Protein AF-A0A817PCQ9-F1 (afdb_monomer_lite)

Structure (mmCIF, N/CA/C/O backbone):
data_AF-A0A817PCQ9-F1
#
_entry.id   AF-A0A817PCQ9-F1
#
loop_
_atom_site.group_PDB
_atom_site.id
_atom_site.type_symbol
_atom_site.label_atom_id
_atom_site.label_alt_id
_atom_site.label_comp_id
_atom_site.label_asym_id
_atom_site.label_entity_id
_atom_site.label_seq_id
_atom_site.pdbx_PDB_ins_code
_atom_site.Cartn_x
_atom_site.Cartn_y
_atom_site.Cartn_z
_atom_site.occupancy
_atom_site.B_iso_or_equiv
_atom_site.auth_seq_id
_atom_site.auth_comp_id
_atom_site.auth_asym_id
_atom_site.auth_atom_id
_atom_site.pdbx_PDB_model_num
ATOM 1 N N . MET A 1 1 ? 23.441 11.180 -16.335 1.00 43.16 1 MET A N 1
ATOM 2 C CA . MET A 1 1 ? 23.367 9.834 -15.717 1.00 43.16 1 MET A CA 1
ATOM 3 C C . MET A 1 1 ? 24.753 9.262 -15.395 1.00 43.16 1 MET A C 1
ATOM 5 O O . MET A 1 1 ? 24.943 8.782 -14.289 1.00 43.16 1 MET A O 1
ATOM 9 N N . ILE A 1 2 ? 25.740 9.382 -16.296 1.00 48.72 2 ILE A N 1
ATOM 10 C CA . ILE A 1 2 ? 27.101 8.827 -16.119 1.00 48.72 2 ILE A CA 1
ATOM 11 C C . ILE A 1 2 ? 27.956 9.588 -15.079 1.00 48.72 2 ILE A C 1
ATOM 13 O O . ILE A 1 2 ? 28.761 8.973 -14.389 1.00 48.72 2 ILE A O 1
ATOM 17 N N . GLU A 1 3 ? 27.784 10.903 -14.903 1.00 36.22 3 GLU A N 1
ATOM 18 C CA . GLU A 1 3 ? 28.633 11.686 -13.979 1.00 36.22 3 GLU A CA 1
ATOM 19 C C . GLU A 1 3 ? 28.244 11.583 -12.499 1.00 36.22 3 GLU A C 1
ATOM 21 O O . GLU A 1 3 ? 29.126 11.577 -11.644 1.00 36.22 3 GLU A O 1
ATOM 26 N N . ALA A 1 4 ? 26.960 11.406 -12.173 1.00 44.72 4 ALA A N 1
ATOM 27 C CA . ALA A 1 4 ? 26.526 11.200 -10.786 1.00 44.72 4 ALA A CA 1
ATOM 28 C C . ALA A 1 4 ? 27.093 9.891 -10.198 1.00 44.72 4 ALA A C 1
ATOM 30 O O . ALA A 1 4 ? 27.469 9.849 -9.028 1.00 44.72 4 ALA A O 1
ATOM 31 N N . LEU A 1 5 ? 27.253 8.860 -11.038 1.00 44.75 5 LEU A N 1
ATOM 32 C CA . LEU A 1 5 ? 27.872 7.579 -10.681 1.00 44.75 5 LEU A CA 1
ATOM 33 C C . LEU A 1 5 ? 29.378 7.701 -10.386 1.00 44.75 5 LEU A C 1
ATOM 35 O O . LEU A 1 5 ? 29.890 6.979 -9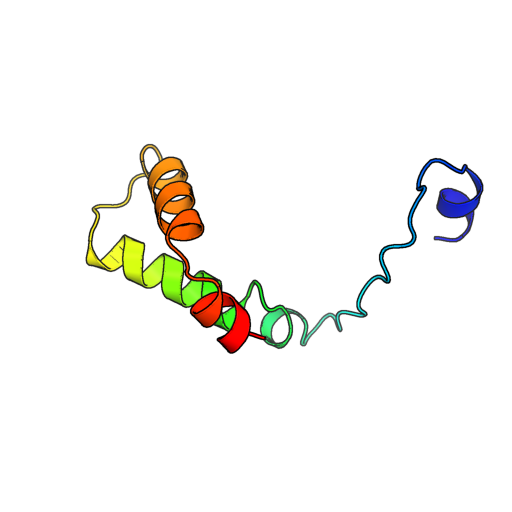.534 1.00 44.75 5 LEU A O 1
ATOM 39 N N . LYS A 1 6 ? 30.089 8.644 -11.024 1.00 47.97 6 LYS A N 1
ATOM 40 C CA . LYS A 1 6 ? 31.541 8.838 -10.830 1.00 47.97 6 LYS A CA 1
ATOM 41 C C . LYS A 1 6 ? 31.909 9.405 -9.455 1.00 47.97 6 LYS A C 1
ATOM 43 O O . LYS A 1 6 ? 33.060 9.302 -9.049 1.00 47.97 6 LYS A O 1
ATOM 48 N N . THR A 1 7 ? 30.954 9.985 -8.724 1.00 50.50 7 THR A N 1
ATOM 49 C CA . THR A 1 7 ? 31.215 10.657 -7.436 1.00 50.50 7 THR A CA 1
ATOM 50 C C . THR A 1 7 ? 31.167 9.734 -6.212 1.00 50.50 7 THR A C 1
ATOM 52 O O . THR A 1 7 ? 31.332 10.205 -5.089 1.00 50.50 7 THR A O 1
ATOM 55 N N . GLY A 1 8 ? 30.961 8.423 -6.395 1.00 43.53 8 GLY A N 1
ATOM 56 C CA . GLY A 1 8 ? 31.173 7.419 -5.341 1.00 43.53 8 GLY A CA 1
ATOM 57 C C . GLY A 1 8 ? 30.252 7.516 -4.116 1.00 43.53 8 GLY A C 1
ATOM 58 O O . GLY A 1 8 ? 30.517 6.872 -3.103 1.00 43.53 8 GLY A O 1
ATOM 59 N N . LYS A 1 9 ? 29.165 8.299 -4.177 1.00 42.94 9 LYS A N 1
ATOM 60 C CA . LYS A 1 9 ? 28.223 8.465 -3.053 1.00 42.94 9 LYS A CA 1
ATOM 61 C C . LYS A 1 9 ? 27.103 7.418 -2.997 1.00 42.94 9 LYS A C 1
ATOM 63 O O . LYS A 1 9 ? 26.385 7.367 -2.005 1.00 42.94 9 LYS A O 1
ATOM 68 N N . CYS A 1 10 ? 26.978 6.549 -4.001 1.00 47.09 10 CYS A N 1
ATOM 69 C CA . CYS A 1 10 ? 26.005 5.454 -4.014 1.00 47.09 10 CYS A CA 1
ATOM 70 C C . CYS A 1 10 ? 26.741 4.111 -3.916 1.00 47.09 10 CYS A C 1
ATOM 72 O O . CYS A 1 10 ? 27.392 3.692 -4.868 1.00 47.09 10 CYS A O 1
ATOM 74 N N . LYS A 1 11 ? 26.667 3.454 -2.750 1.00 50.22 11 LYS A N 1
ATOM 75 C CA . LYS A 1 11 ? 27.379 2.192 -2.453 1.00 50.22 11 LYS A CA 1
ATOM 76 C C . LYS A 1 11 ? 26.651 0.920 -2.909 1.00 50.22 11 LYS A C 1
ATOM 78 O O . LYS A 1 11 ? 27.188 -0.169 -2.748 1.00 50.22 11 LYS A O 1
ATOM 83 N N . THR A 1 12 ? 25.474 1.039 -3.511 1.00 48.56 12 THR A N 1
ATOM 84 C CA . THR A 1 12 ? 24.731 -0.096 -4.067 1.00 48.56 12 THR A CA 1
ATOM 85 C C . THR A 1 12 ? 23.992 0.368 -5.311 1.00 48.56 12 THR A C 1
ATOM 87 O O . THR A 1 12 ? 23.182 1.292 -5.253 1.00 48.56 12 THR A O 1
ATOM 90 N N . ILE A 1 13 ? 24.290 -0.262 -6.447 1.00 51.31 13 ILE A N 1
ATOM 91 C CA . ILE A 1 13 ? 23.440 -0.181 -7.632 1.00 51.31 13 ILE A CA 1
ATOM 92 C C . ILE A 1 13 ? 22.187 -0.969 -7.265 1.00 51.31 13 ILE A C 1
ATOM 94 O O . ILE A 1 13 ? 22.189 -2.196 -7.264 1.00 51.31 13 ILE A O 1
ATOM 98 N N . ILE A 1 14 ? 21.140 -0.262 -6.852 1.00 60.09 14 ILE A N 1
ATOM 99 C CA . ILE A 1 14 ? 19.794 -0.816 -6.938 1.00 60.09 14 ILE A CA 1
ATOM 100 C C . ILE A 1 14 ? 19.536 -0.879 -8.439 1.00 60.09 14 ILE A C 1
ATOM 102 O O . ILE A 1 14 ? 19.552 0.168 -9.089 1.00 60.09 14 ILE A O 1
ATOM 106 N N . ASP A 1 15 ? 19.400 -2.084 -8.992 1.00 55.53 15 ASP A N 1
ATOM 107 C CA . ASP A 1 15 ? 19.000 -2.269 -10.385 1.00 55.53 15 ASP A CA 1
ATOM 108 C C . ASP A 1 15 ? 17.695 -1.496 -10.584 1.00 55.53 15 ASP A C 1
ATOM 110 O O . ASP A 1 15 ? 16.646 -1.837 -10.026 1.00 55.53 15 ASP A O 1
ATOM 114 N N . VAL A 1 16 ? 17.781 -0.365 -11.283 1.00 60.00 16 VAL A N 1
ATOM 115 C CA . VAL A 1 16 ? 16.619 0.485 -11.510 1.00 60.00 16 VAL A CA 1
ATOM 116 C C . VAL A 1 16 ? 15.754 -0.264 -12.504 1.00 60.00 16 VAL A C 1
ATOM 118 O O . VAL A 1 16 ? 16.068 -0.320 -13.692 1.00 60.00 16 VAL A O 1
ATOM 121 N N . CYS A 1 17 ? 14.672 -0.864 -12.010 1.00 57.56 17 CYS A N 1
ATOM 122 C CA . CYS A 1 17 ? 13.689 -1.512 -12.862 1.00 57.56 17 CYS A CA 1
ATOM 123 C C . CYS A 1 17 ? 13.218 -0.509 -13.919 1.00 57.56 17 CYS A C 1
ATOM 125 O O . CYS A 1 17 ? 12.719 0.571 -13.590 1.00 57.56 17 CYS A O 1
ATOM 127 N N . TYR A 1 18 ? 13.395 -0.862 -15.191 1.00 64.06 18 TYR A N 1
ATOM 128 C CA . TYR A 1 18 ? 12.915 -0.042 -16.291 1.00 64.06 18 TYR A CA 1
ATOM 129 C C . TYR A 1 18 ? 11.385 0.035 -16.232 1.00 64.06 18 TYR A C 1
ATOM 131 O O . TYR A 1 18 ? 10.689 -0.965 -16.399 1.00 64.06 18 TYR A O 1
ATOM 139 N N . MET A 1 19 ? 10.868 1.237 -15.986 1.00 64.62 19 MET A N 1
ATOM 140 C CA . MET A 1 19 ? 9.439 1.539 -15.950 1.00 64.62 19 MET A CA 1
ATOM 141 C C . MET A 1 19 ? 9.061 2.295 -17.235 1.00 64.62 19 MET A C 1
ATOM 143 O O . MET A 1 19 ? 9.447 3.457 -17.386 1.00 64.62 19 MET A O 1
ATOM 147 N N . PRO A 1 20 ? 8.326 1.684 -18.181 1.00 66.19 20 PRO A N 1
ATOM 148 C CA . PRO A 1 20 ? 7.875 2.374 -19.389 1.00 66.19 20 PRO A CA 1
ATOM 149 C C . PRO A 1 20 ? 6.862 3.471 -19.035 1.00 66.19 20 PRO A C 1
ATOM 151 O O . PRO A 1 20 ? 5.877 3.208 -18.355 1.00 66.19 20 PRO A O 1
ATOM 154 N N . THR A 1 21 ? 7.053 4.695 -19.527 1.00 70.19 21 THR A N 1
ATOM 155 C CA . THR A 1 21 ? 6.283 5.895 -19.127 1.00 70.19 21 THR A CA 1
ATOM 156 C C . THR A 1 21 ? 4.761 5.761 -19.236 1.00 70.19 21 THR A C 1
ATOM 158 O O . THR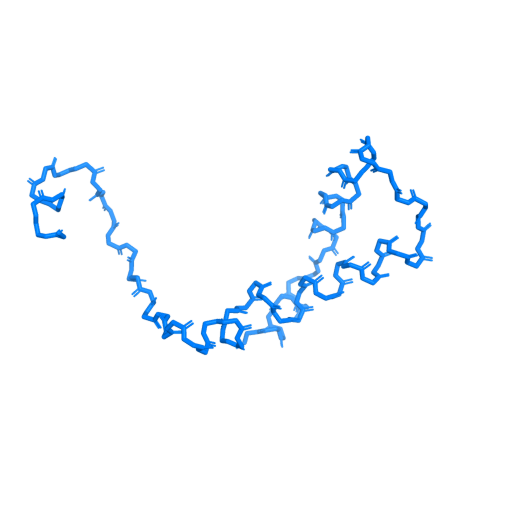 A 1 21 ? 4.041 6.275 -18.386 1.00 70.19 21 THR A O 1
ATOM 161 N N . VAL A 1 22 ? 4.252 5.061 -20.252 1.00 71.00 22 VAL A N 1
ATOM 162 C CA . VAL A 1 22 ? 2.801 4.898 -20.478 1.00 71.00 22 VAL A CA 1
ATOM 163 C C . VAL A 1 22 ? 2.212 3.757 -19.643 1.00 71.00 22 VAL A C 1
ATOM 165 O O . VAL A 1 22 ? 1.078 3.852 -19.166 1.00 71.00 22 VAL A O 1
ATOM 168 N N . SER A 1 23 ? 2.990 2.691 -19.437 1.00 64.19 23 SER A N 1
ATOM 169 C CA . SER A 1 23 ? 2.521 1.470 -18.776 1.00 64.19 23 SER A CA 1
ATOM 170 C C . SER A 1 23 ? 2.950 1.361 -17.315 1.00 64.19 23 SER A C 1
ATOM 172 O O . SER A 1 23 ? 2.474 0.470 -16.619 1.00 64.19 23 SER A O 1
ATOM 174 N N . ALA A 1 24 ? 3.782 2.281 -16.818 1.00 64.31 24 ALA A N 1
ATOM 175 C CA . ALA A 1 24 ? 4.290 2.285 -15.448 1.00 64.31 24 ALA A CA 1
ATOM 176 C C . ALA A 1 24 ? 3.161 2.173 -14.420 1.00 64.31 24 ALA A C 1
ATOM 178 O O . ALA A 1 24 ? 3.262 1.375 -13.506 1.00 64.31 24 ALA A O 1
ATOM 179 N N . LYS A 1 25 ? 2.032 2.857 -14.624 1.00 62.88 25 LYS A N 1
ATOM 180 C CA . LYS A 1 25 ? 0.861 2.774 -13.732 1.00 62.88 25 LYS A CA 1
ATOM 181 C C . LYS A 1 25 ? 0.192 1.390 -13.658 1.00 62.88 25 LYS A C 1
ATOM 183 O O . LYS A 1 25 ? -0.548 1.126 -12.722 1.00 62.88 25 LYS A O 1
ATOM 188 N N . TYR A 1 26 ? 0.400 0.526 -14.653 1.00 61.38 26 TYR A N 1
ATOM 189 C CA . TYR A 1 26 ? -0.165 -0.830 -14.686 1.00 61.38 26 TYR A CA 1
ATOM 190 C C . TYR A 1 26 ? 0.814 -1.885 -14.168 1.00 61.38 26 TYR A C 1
ATOM 192 O O . TYR A 1 26 ? 0.380 -2.936 -13.707 1.00 61.38 26 TYR A O 1
ATOM 200 N N . ILE A 1 27 ? 2.114 -1.599 -14.274 1.00 61.28 27 ILE A N 1
ATOM 201 C CA . ILE A 1 27 ? 3.212 -2.509 -13.923 1.00 61.28 27 ILE A CA 1
ATOM 202 C C . ILE A 1 27 ? 3.787 -2.158 -12.541 1.00 61.28 27 ILE A C 1
ATOM 204 O O . ILE A 1 27 ? 4.402 -2.995 -11.891 1.00 61.28 27 ILE A O 1
ATOM 208 N N . SER A 1 28 ? 3.579 -0.923 -12.076 1.00 66.06 28 SER A N 1
ATOM 209 C CA . SER A 1 28 ? 3.935 -0.461 -10.740 1.00 66.06 28 SER A CA 1
ATOM 210 C C . SER A 1 28 ? 3.106 -1.236 -9.720 1.00 66.06 28 SER A C 1
ATOM 212 O O . SER A 1 28 ? 1.881 -1.084 -9.663 1.00 66.06 28 SER A O 1
ATOM 214 N N . PRO A 1 29 ? 3.752 -2.049 -8.877 1.00 61.16 29 PRO A N 1
ATOM 215 C CA . PRO A 1 29 ? 3.050 -2.809 -7.852 1.00 61.16 29 PRO A CA 1
ATOM 216 C C . PRO A 1 29 ? 2.519 -1.902 -6.730 1.00 61.16 29 PRO A C 1
ATOM 218 O O . PRO A 1 29 ? 1.665 -2.307 -5.939 1.00 61.16 29 PRO A O 1
ATOM 221 N N . LEU A 1 30 ? 2.980 -0.646 -6.687 1.00 63.66 30 LEU A N 1
ATOM 222 C CA . LEU A 1 30 ? 2.392 0.404 -5.868 1.00 63.66 30 LEU A CA 1
ATOM 223 C C . LEU A 1 30 ? 1.120 0.976 -6.518 1.00 63.66 30 LEU A C 1
ATOM 225 O O . LEU A 1 30 ? 0.215 1.388 -5.817 1.00 63.66 30 LEU A O 1
ATOM 229 N N . ASP A 1 31 ? 0.947 0.968 -7.833 1.00 60.59 31 ASP A N 1
ATOM 230 C CA . ASP A 1 31 ? -0.234 1.631 -8.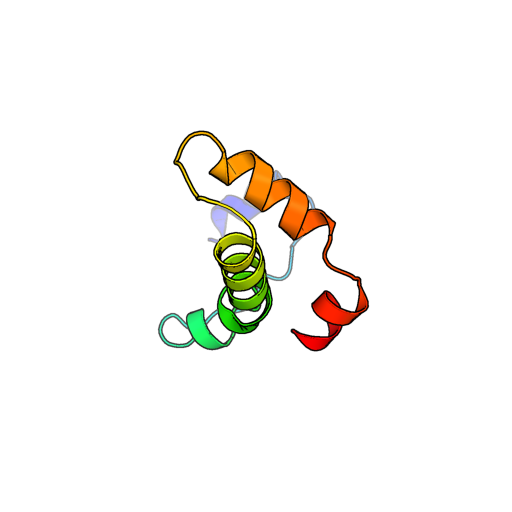408 1.00 60.59 31 ASP A CA 1
ATOM 231 C C . ASP A 1 31 ? -1.478 0.744 -8.528 1.00 60.59 31 ASP A C 1
ATOM 233 O O . ASP A 1 31 ? -2.573 1.285 -8.688 1.00 60.59 31 ASP A O 1
ATOM 237 N N . ASN A 1 32 ? -1.370 -0.586 -8.397 1.00 69.56 32 ASN A N 1
ATOM 238 C CA . ASN A 1 32 ? -2.480 -1.457 -8.803 1.00 69.56 32 ASN A CA 1
ATOM 239 C C . ASN A 1 32 ? -3.235 -2.162 -7.643 1.00 69.56 32 ASN A C 1
ATOM 241 O O . ASN A 1 32 ? -4.338 -1.718 -7.317 1.00 69.56 32 ASN A O 1
ATOM 245 N N . PRO A 1 33 ? -2.713 -3.178 -6.923 1.00 77.50 33 PRO A N 1
ATOM 246 C CA . PRO A 1 33 ? -3.572 -3.990 -6.045 1.00 77.50 33 PRO A CA 1
ATOM 247 C C . PRO A 1 33 ? -3.519 -3.546 -4.574 1.00 77.50 33 PRO A C 1
ATOM 249 O O . PRO A 1 33 ? -4.542 -3.460 -3.891 1.00 77.50 33 PRO A O 1
ATOM 252 N N . ILE A 1 34 ? -2.319 -3.223 -4.081 1.00 82.44 34 ILE A N 1
ATOM 253 C CA . ILE A 1 34 ? -2.074 -2.917 -2.665 1.00 82.44 34 ILE A CA 1
ATOM 254 C C . ILE A 1 34 ? -2.745 -1.604 -2.278 1.00 82.44 34 ILE A C 1
ATOM 256 O O . ILE A 1 34 ? -3.521 -1.551 -1.325 1.00 82.44 34 ILE A O 1
ATOM 260 N N . TRP A 1 35 ? -2.503 -0.543 -3.046 1.00 83.81 35 TRP A N 1
ATOM 261 C CA . TRP A 1 35 ? -3.084 0.763 -2.753 1.00 83.81 35 TRP A CA 1
ATOM 262 C C . TRP A 1 35 ? -4.594 0.797 -2.957 1.00 83.81 35 TRP A C 1
ATOM 264 O O . TRP A 1 35 ? -5.287 1.524 -2.244 1.00 83.81 35 TRP A O 1
ATOM 274 N N . HIS A 1 36 ? -5.133 -0.007 -3.877 1.00 84.19 36 HIS A N 1
ATOM 275 C CA . HIS A 1 36 ? -6.577 -0.187 -3.983 1.00 84.19 36 HIS A CA 1
ATOM 276 C C . HIS A 1 36 ? -7.145 -0.836 -2.713 1.00 84.19 36 HIS A C 1
ATOM 278 O O . HIS A 1 36 ? -8.080 -0.301 -2.123 1.00 84.19 36 HIS A O 1
ATOM 284 N N . SER A 1 37 ? -6.543 -1.932 -2.241 1.00 86.56 37 SER A N 1
ATOM 285 C CA . SER A 1 37 ? -6.952 -2.617 -1.006 1.00 86.56 37 SER A CA 1
ATOM 286 C C . SER A 1 37 ? -6.892 -1.699 0.222 1.00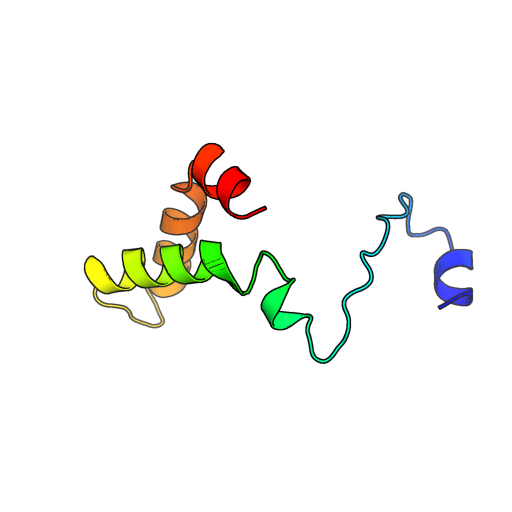 86.56 37 SER A C 1
ATOM 288 O O . SER A 1 37 ? -7.850 -1.631 0.994 1.00 86.56 37 SER A O 1
ATOM 290 N N . ILE A 1 38 ? -5.813 -0.922 0.376 1.00 89.12 38 ILE A N 1
ATOM 291 C CA . ILE A 1 38 ? -5.660 0.047 1.475 1.00 89.12 38 ILE A CA 1
ATOM 292 C C . ILE A 1 38 ? -6.781 1.093 1.440 1.00 89.12 38 ILE A C 1
ATOM 294 O O . ILE A 1 38 ? -7.420 1.344 2.463 1.00 89.12 38 ILE A O 1
ATOM 298 N N . LYS A 1 39 ? -7.053 1.686 0.268 1.00 88.19 39 LYS A N 1
ATOM 299 C CA . LYS A 1 39 ? -8.114 2.696 0.117 1.00 88.19 39 LYS A CA 1
ATOM 300 C C . LYS A 1 39 ? -9.481 2.140 0.507 1.00 88.19 39 LYS A C 1
ATOM 302 O O . LYS A 1 39 ? -10.210 2.810 1.234 1.00 88.19 39 LYS A O 1
ATOM 307 N N . GLU A 1 40 ? -9.808 0.927 0.073 1.00 89.69 40 GLU A N 1
ATOM 308 C CA . GLU A 1 40 ? -11.096 0.296 0.385 1.00 89.69 40 GLU A CA 1
ATOM 309 C C . GLU A 1 40 ? -11.241 -0.045 1.875 1.00 89.69 40 GLU A C 1
ATOM 311 O O . GLU A 1 40 ? -12.295 0.191 2.469 1.00 89.69 40 GLU A O 1
ATOM 316 N N . ARG A 1 41 ? -10.173 -0.507 2.537 1.00 91.12 41 ARG A N 1
ATOM 317 C CA . ARG A 1 41 ? -10.177 -0.737 3.996 1.00 91.12 41 ARG A CA 1
ATOM 318 C C . ARG A 1 41 ? -10.423 0.542 4.784 1.00 91.12 41 ARG A C 1
ATOM 320 O O . ARG A 1 41 ? -11.204 0.533 5.731 1.00 91.12 41 ARG A O 1
ATOM 327 N N . ILE A 1 42 ? -9.772 1.633 4.387 1.00 92.00 42 ILE A N 1
ATOM 328 C CA . ILE A 1 42 ? -9.918 2.920 5.069 1.00 92.00 42 ILE A CA 1
ATOM 329 C C . ILE A 1 42 ? -11.332 3.473 4.856 1.00 92.00 42 ILE A C 1
ATOM 331 O O . ILE A 1 42 ? -11.994 3.848 5.821 1.00 92.00 42 ILE A O 1
ATOM 335 N N . ARG A 1 43 ? -11.827 3.462 3.612 1.00 89.38 43 ARG A N 1
ATOM 336 C CA . ARG A 1 43 ? -13.164 3.971 3.260 1.00 89.38 43 ARG A CA 1
ATOM 337 C C . ARG A 1 43 ? -14.307 3.190 3.899 1.00 89.38 43 ARG A C 1
ATOM 339 O O . ARG A 1 43 ? -15.327 3.785 4.222 1.00 89.38 43 ARG A O 1
ATOM 346 N N . SER A 1 44 ? -14.155 1.876 4.063 1.00 89.44 44 SER A N 1
ATOM 347 C CA . SER A 1 44 ? -15.215 1.019 4.611 1.00 89.44 44 SER A CA 1
ATOM 348 C C . SER A 1 44 ? -15.382 1.133 6.126 1.00 89.44 44 SER A C 1
ATOM 350 O O . SER A 1 44 ? -16.451 0.807 6.636 1.00 89.44 44 SER A O 1
ATOM 352 N N . LYS A 1 45 ? -14.350 1.577 6.854 1.00 84.88 45 LYS A N 1
ATOM 353 C CA . LYS A 1 45 ? -14.327 1.535 8.326 1.00 84.88 45 LYS A CA 1
ATOM 354 C C . LYS A 1 45 ? -14.263 2.897 9.005 1.00 84.88 45 LYS A C 1
ATOM 356 O O . LYS A 1 45 ? -14.661 2.998 10.163 1.00 84.88 45 LYS A O 1
ATOM 361 N N . TYR A 1 46 ? -13.766 3.929 8.327 1.00 86.69 46 TYR A N 1
ATOM 362 C CA . TYR A 1 46 ? -13.449 5.203 8.969 1.00 86.69 46 TYR A CA 1
ATOM 363 C C . TYR A 1 46 ? -14.020 6.395 8.201 1.00 86.69 46 TYR A C 1
ATOM 365 O O . TYR A 1 46 ? -14.028 6.426 6.971 1.00 86.69 46 TYR A O 1
ATOM 373 N N . SER A 1 47 ? -14.425 7.429 8.941 1.00 89.12 47 SER A N 1
ATOM 374 C CA . SER A 1 47 ? -14.623 8.764 8.372 1.00 89.12 47 SER A CA 1
ATOM 375 C C . SER A 1 47 ? -13.256 9.414 8.150 1.00 89.12 47 SER A C 1
ATOM 377 O O . SER A 1 47 ? -12.480 9.596 9.093 1.00 89.12 47 SER A O 1
ATOM 379 N N . VAL A 1 48 ? -12.936 9.718 6.893 1.00 88.12 48 VAL A N 1
ATOM 380 C CA . VAL A 1 48 ? -11.611 10.204 6.495 1.00 88.12 48 VAL A CA 1
ATOM 381 C C . VAL A 1 48 ? -11.562 11.726 6.555 1.00 88.12 48 VAL A C 1
ATOM 383 O O . VAL A 1 48 ? -12.360 12.415 5.927 1.00 88.12 48 VAL A O 1
ATOM 386 N N . THR A 1 49 ? -10.571 12.251 7.267 1.00 90.25 49 THR A N 1
ATOM 387 C CA . THR A 1 49 ? -10.237 13.677 7.339 1.00 90.25 49 THR A CA 1
ATOM 388 C C . THR A 1 49 ? -8.750 13.863 7.062 1.00 90.25 49 THR A C 1
ATOM 390 O O . THR A 1 49 ? -7.954 12.939 7.212 1.00 90.25 49 THR A O 1
ATOM 393 N N . THR A 1 50 ? -8.334 15.071 6.694 1.00 89.62 50 THR A N 1
ATOM 394 C CA . THR A 1 50 ? -6.909 15.378 6.488 1.00 89.62 50 THR A CA 1
ATOM 395 C C . THR A 1 50 ? -6.060 15.150 7.741 1.00 89.62 50 THR A C 1
ATOM 397 O O . THR A 1 50 ? -4.892 14.793 7.619 1.00 89.62 50 THR A O 1
ATOM 400 N N . ALA A 1 51 ? -6.643 15.297 8.935 1.00 90.19 51 ALA A N 1
ATOM 401 C CA . ALA A 1 51 ? -5.946 15.113 10.205 1.00 90.19 51 ALA A CA 1
ATOM 402 C C . ALA A 1 51 ? -5.712 13.634 10.566 1.00 90.19 51 ALA A C 1
ATOM 404 O O . ALA A 1 51 ? -4.644 13.294 11.070 1.00 90.19 51 ALA A O 1
ATOM 405 N N . ASN A 1 52 ? -6.684 12.748 10.313 1.00 91.88 52 ASN A N 1
ATOM 406 C CA . ASN A 1 52 ? -6.578 11.328 10.682 1.00 91.88 52 ASN A CA 1
ATOM 407 C C . ASN A 1 52 ? -6.027 10.434 9.559 1.00 91.88 52 ASN A C 1
ATOM 409 O O . ASN A 1 52 ? -5.561 9.329 9.835 1.00 91.88 52 ASN A O 1
ATOM 413 N N . LEU A 1 53 ? -6.027 10.910 8.310 1.00 89.19 53 LEU A N 1
ATOM 414 C CA . LEU A 1 53 ? -5.570 10.142 7.153 1.00 89.19 53 LEU A CA 1
ATOM 415 C C . LEU A 1 53 ? -4.133 9.595 7.295 1.00 89.19 53 LEU A C 1
ATOM 417 O O . LEU A 1 53 ? -3.948 8.417 6.988 1.00 89.19 53 LEU A O 1
ATOM 421 N N . PRO A 1 54 ? -3.123 10.349 7.785 1.00 91.56 54 PRO A N 1
ATOM 422 C CA . PRO A 1 54 ? -1.762 9.818 7.929 1.00 91.56 54 PRO A CA 1
ATOM 423 C C . PRO A 1 54 ? -1.682 8.628 8.895 1.00 91.56 54 PRO A C 1
ATOM 425 O O . PRO A 1 54 ? -0.980 7.650 8.626 1.00 91.56 54 PRO A O 1
ATOM 428 N N . ALA A 1 55 ? -2.433 8.691 9.997 1.00 90.94 55 ALA A N 1
ATOM 429 C CA . ALA A 1 55 ? -2.491 7.619 10.984 1.00 90.94 55 ALA A CA 1
ATOM 430 C C . ALA A 1 55 ? -3.193 6.381 10.406 1.00 90.94 55 ALA A C 1
ATOM 432 O O . ALA A 1 55 ? -2.635 5.288 10.453 1.00 90.94 55 ALA A O 1
ATOM 433 N N . LEU A 1 56 ? -4.354 6.571 9.765 1.00 92.19 56 LEU A N 1
ATOM 434 C CA . LEU A 1 56 ? -5.125 5.491 9.138 1.00 92.19 56 LEU A CA 1
ATOM 435 C C . LEU A 1 56 ? -4.351 4.792 8.015 1.00 92.19 56 LEU A C 1
ATOM 437 O O . LEU A 1 56 ? -4.414 3.569 7.884 1.00 92.19 56 LEU A O 1
ATOM 441 N N . LEU A 1 57 ? -3.601 5.552 7.213 1.00 90.19 57 LEU A N 1
ATOM 442 C CA . LEU A 1 57 ? -2.723 5.002 6.181 1.00 90.19 57 LEU A CA 1
ATOM 443 C C . LEU A 1 57 ? -1.617 4.146 6.788 1.00 90.19 57 LEU A C 1
ATOM 445 O O . LEU A 1 57 ? -1.393 3.031 6.321 1.00 90.19 57 LEU A O 1
ATOM 449 N N . SER A 1 58 ? -0.960 4.651 7.832 1.00 90.38 58 SER A N 1
ATOM 450 C CA . SER A 1 58 ? 0.126 3.939 8.507 1.00 90.38 58 SER A CA 1
ATOM 451 C C . SER A 1 58 ? -0.382 2.634 9.122 1.00 90.38 58 SER A C 1
ATOM 453 O O . SER A 1 58 ? 0.155 1.568 8.834 1.00 90.38 58 SER A O 1
ATOM 455 N N . GLU A 1 59 ? -1.467 2.694 9.894 1.00 91.94 59 GLU A N 1
ATOM 456 C CA . GLU A 1 59 ? -2.096 1.526 10.516 1.00 91.94 59 GLU A CA 1
ATOM 457 C C . GLU A 1 59 ? -2.512 0.482 9.471 1.00 91.94 59 GLU A C 1
ATOM 459 O O . GLU A 1 59 ? -2.158 -0.695 9.573 1.00 91.94 59 GLU A O 1
ATOM 464 N N . THR A 1 60 ? -3.202 0.915 8.413 1.00 90.38 60 THR A N 1
ATOM 465 C CA . THR A 1 60 ? -3.688 0.002 7.373 1.00 90.38 60 THR A CA 1
ATOM 466 C C . THR A 1 60 ? -2.533 -0.628 6.597 1.00 90.38 60 THR A C 1
ATOM 468 O O . THR A 1 60 ? -2.586 -1.821 6.303 1.00 90.38 60 THR A O 1
ATOM 471 N N . PHE A 1 61 ? -1.472 0.126 6.301 1.00 88.06 61 PHE A N 1
ATOM 472 C CA . PHE A 1 61 ? -0.289 -0.395 5.618 1.00 88.06 61 PHE A CA 1
ATOM 473 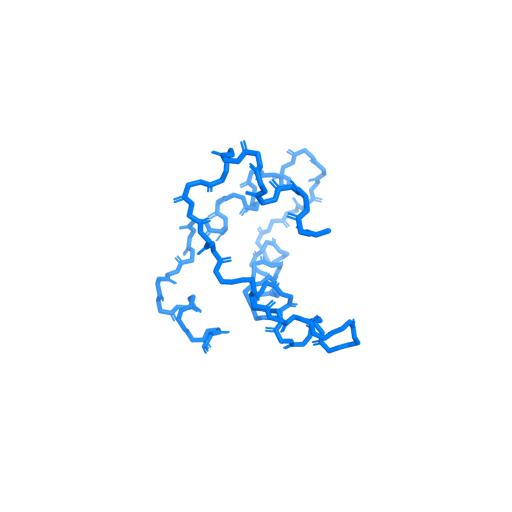C C . PHE A 1 61 ? 0.443 -1.450 6.459 1.00 88.06 61 PHE A C 1
ATOM 475 O O . PHE A 1 61 ? 0.756 -2.525 5.951 1.00 88.06 61 PHE A O 1
ATOM 482 N N . PHE A 1 62 ? 0.657 -1.196 7.754 1.00 88.56 62 PHE A N 1
ATOM 483 C CA . PHE A 1 62 ? 1.310 -2.162 8.647 1.00 88.56 62 PHE A CA 1
ATOM 484 C C . PHE A 1 62 ? 0.437 -3.379 8.978 1.00 88.56 62 PHE A C 1
ATOM 486 O O . PHE A 1 62 ? 0.964 -4.410 9.389 1.00 88.56 62 PHE A O 1
ATOM 493 N N . SER A 1 63 ? -0.878 -3.295 8.754 1.00 89.56 63 SER A N 1
ATOM 494 C CA . SER A 1 63 ? -1.794 -4.436 8.879 1.00 89.56 63 SER A CA 1
ATOM 495 C C . SER A 1 63 ? -1.729 -5.427 7.706 1.00 89.56 63 SER A C 1
ATOM 497 O O . SER A 1 63 ? -2.337 -6.495 7.782 1.00 89.56 63 SER A O 1
ATOM 499 N N . LEU A 1 64 ? -1.035 -5.090 6.609 1.00 86.69 64 LEU A N 1
ATOM 500 C CA . LEU A 1 64 ? -0.932 -5.962 5.439 1.00 86.69 64 LEU A CA 1
ATOM 501 C C . LEU A 1 64 ? -0.086 -7.199 5.747 1.00 86.69 64 LEU A C 1
ATOM 503 O O . LEU A 1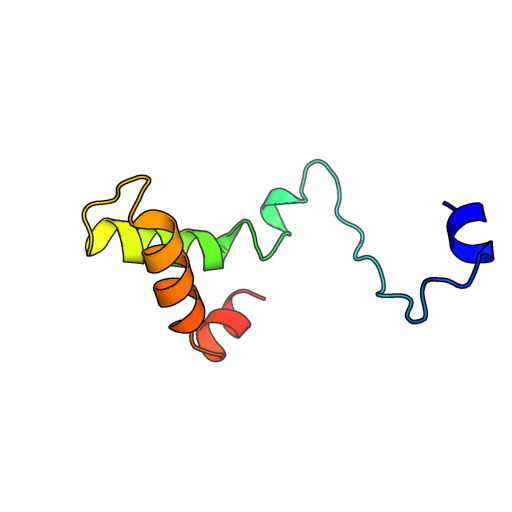 64 ? 1.049 -7.115 6.217 1.00 86.69 64 LEU A O 1
ATOM 507 N N . SER A 1 65 ? -0.620 -8.372 5.423 1.00 87.12 65 SER A N 1
ATOM 508 C CA . SER A 1 65 ? 0.111 -9.625 5.560 1.00 87.12 65 SER A CA 1
ATOM 509 C C . SER A 1 65 ? 1.156 -9.790 4.455 1.00 87.12 65 SER A C 1
ATOM 511 O O . SER A 1 65 ? 1.012 -9.314 3.326 1.00 87.12 65 SER A O 1
ATOM 513 N N . LYS A 1 66 ? 2.200 -10.574 4.749 1.00 83.94 66 LYS A N 1
ATOM 514 C CA . LYS A 1 66 ? 3.213 -10.953 3.750 1.00 83.94 66 LYS A CA 1
ATOM 515 C C . LYS A 1 66 ? 2.601 -11.673 2.543 1.00 83.94 66 LYS A C 1
ATOM 517 O O . LYS A 1 66 ? 3.139 -11.559 1.449 1.00 83.94 66 LYS A O 1
ATOM 522 N N . THR A 1 67 ? 1.507 -12.410 2.734 1.00 84.50 67 THR A N 1
ATOM 523 C CA . THR A 1 67 ? 0.805 -13.131 1.663 1.00 84.50 67 THR A CA 1
ATOM 524 C C . THR A 1 67 ? 0.075 -12.175 0.727 1.00 84.50 67 THR A C 1
ATOM 526 O O . THR A 1 67 ? 0.181 -12.316 -0.483 1.00 84.50 67 THR A O 1
ATOM 529 N N . GLU A 1 68 ? -0.616 -11.170 1.267 1.00 79.44 68 GLU A N 1
ATOM 530 C CA . GLU A 1 68 ? -1.296 -10.147 0.461 1.00 79.44 68 GLU A CA 1
ATOM 531 C C . GLU A 1 68 ? -0.308 -9.314 -0.346 1.00 79.44 68 GLU A C 1
ATOM 533 O O . GLU A 1 68 ? -0.566 -9.007 -1.506 1.00 79.44 68 GLU A O 1
ATOM 538 N N . ILE A 1 69 ? 0.841 -8.998 0.256 1.00 79.62 69 ILE A N 1
ATOM 539 C CA . ILE A 1 69 ? 1.932 -8.333 -0.447 1.00 79.62 69 ILE A CA 1
ATOM 540 C C . ILE A 1 69 ? 2.446 -9.249 -1.553 1.00 79.62 69 ILE A C 1
ATOM 542 O O . ILE A 1 69 ? 2.517 -8.806 -2.682 1.00 79.62 69 ILE A O 1
ATOM 546 N N . LYS A 1 70 ? 2.740 -10.526 -1.281 1.00 79.00 70 LYS A N 1
ATOM 547 C CA . LYS A 1 70 ? 3.241 -11.458 -2.304 1.00 79.00 70 LYS A CA 1
ATOM 548 C C . LYS A 1 70 ? 2.270 -11.689 -3.458 1.00 79.00 70 LYS A C 1
ATOM 550 O O . LYS A 1 70 ? 2.728 -11.747 -4.578 1.00 79.00 70 LYS A O 1
ATOM 555 N N . ASN A 1 71 ? 0.967 -11.793 -3.210 1.00 76.88 71 ASN A N 1
ATOM 556 C CA . ASN A 1 71 ? -0.022 -12.024 -4.271 1.00 76.88 71 ASN A CA 1
ATOM 557 C C . ASN A 1 71 ? -0.216 -10.814 -5.200 1.00 76.88 71 ASN A C 1
ATOM 559 O O . ASN A 1 71 ? -0.858 -10.938 -6.240 1.00 76.88 71 ASN A O 1
ATOM 563 N N . ALA A 1 72 ? 0.279 -9.638 -4.808 1.00 68.38 72 ALA A N 1
ATOM 564 C CA . ALA A 1 72 ? 0.262 -8.442 -5.639 1.00 68.38 72 ALA A CA 1
ATOM 565 C C . ALA A 1 72 ? 1.460 -8.353 -6.610 1.00 68.38 72 ALA A C 1
ATOM 567 O O . ALA A 1 72 ? 1.477 -7.427 -7.423 1.00 68.38 72 ALA A O 1
ATOM 568 N N . TYR A 1 73 ? 2.438 -9.266 -6.510 1.00 58.44 73 TYR A N 1
ATOM 569 C CA . TYR A 1 73 ? 3.677 -9.329 -7.301 1.00 58.44 73 TYR A CA 1
ATOM 570 C C . TYR A 1 73 ? 3.822 -10.701 -7.969 1.00 58.44 73 TYR A C 1
ATOM 572 O O . TYR A 1 73 ? 4.454 -10.743 -9.045 1.00 58.44 73 TYR A O 1
#

Secondary structure (DSSP, 8-state):
-HHHHHT----S--------TTTHHHH-TTTTTHHHHHHHHHHHH----TTTHHHHHHHHHHT--HHHHHHT-

Radius of gyration: 17.23 Å; chains: 1; bounding box: 47×28×32 Å

Sequence (73 aa):
MIEALKTGKCKTIIDVCYMPTVSAKYISPLDNPIWHSIKERIRSKYSVTTANLPALLSETFFSLSKTEIKNAY

pLDDT: mean 73.08, std 16.77, range [36.22, 92.19]

Foldseek 3Di:
DVVVVVVPPDPDPPPPPDQDPVCNLVVVLVNPDLVVVLVCVDVVPDDDDPVCVVVSSVVSNVPDDPVSSVVSD